Protein AF-A1SR98-F1 (afdb_monomer)

Solvent-accessible surface area (backbone atoms only — not comparable to full-atom values): 4291 Å² total; per-residue (Å²): 131,87,73,46,68,60,93,42,72,67,58,55,46,51,42,51,55,52,20,49,51,52,36,45,74,73,43,45,76,75,23,50,40,74,61,100,89,47,77,46,57,31,74,71,36,44,53,52,27,52,57,43,32,54,49,52,51,49,52,41,30,74,74,71,44,48,45,82,76,80,81,90,124

Organism: Psychromonas ingrahamii (strain DSM 17664 / CCUG 51855 / 37) (NCBI:txid357804)

Foldseek 3Di:
DPQDADPPPPVVVVLQVVLVVVLCVPQNPNQWDQDPVGIDGDPVSVVSSVVSSVVVQVVCCVPPSHDYDDPPD

Nearest PDB structures (foldseek):
  7ei1-assembly4_H  TM=6.684E-01  e=1.924E+00  Pyrococcus furiosus COM1
  2esn-assembly1_D  TM=5.625E-01  e=2.855E+00  Pseudomonas aeruginosa
  8ylf-assembly1_A  TM=5.123E-01  e=3.715E+00  Burkholderia thailandensis

pLDDT: mean 82.37, std 16.72, range [40.78, 97.44]

Mean predicted aligned error: 7.45 Å

Secondary structure (DSSP, 8-state):
---EE---HHHHHHHHHHHHHHHHHHHGGGGEEE-SS-EEE-HHHHHHHHHHHHHHHHHHHHHH-EE------

Sequence (73 aa):
MTKHFLDNSNVIEFLCETANKFVEEKFGDDGYCVDEEGSGYTEEAQEYFDDTYDKIEGDLNDMLGVYRIEDDE

Structure (mmCIF, N/CA/C/O backbone):
data_AF-A1SR98-F1
#
_entry.id   AF-A1SR98-F1
#
loop_
_atom_site.group_PDB
_atom_site.id
_atom_site.type_symbol
_atom_site.label_atom_id
_atom_site.label_alt_id
_atom_site.label_comp_id
_atom_site.label_asym_id
_atom_site.label_entity_id
_atom_site.label_seq_id
_atom_site.pdbx_PDB_ins_code
_atom_site.Cartn_x
_atom_site.Cartn_y
_atom_site.Cartn_z
_atom_site.occupancy
_atom_site.B_iso_or_equiv
_atom_site.auth_seq_id
_atom_site.auth_comp_id
_atom_site.auth_asym_id
_atom_site.auth_atom_id
_atom_site.pdbx_PDB_model_num
ATOM 1 N N . MET A 1 1 ? 19.243 -10.506 -18.001 1.00 44.81 1 MET A N 1
ATOM 2 C CA . MET A 1 1 ? 17.865 -9.984 -17.987 1.00 44.81 1 MET A CA 1
ATOM 3 C C . MET A 1 1 ? 17.950 -8.481 -18.107 1.00 44.81 1 MET A C 1
ATOM 5 O O . MET A 1 1 ? 18.718 -7.880 -17.364 1.00 44.81 1 MET A O 1
ATOM 9 N N . THR A 1 2 ? 17.262 -7.906 -19.088 1.00 42.88 2 THR A N 1
ATOM 10 C CA . THR A 1 2 ? 17.174 -6.454 -19.260 1.00 42.88 2 THR A CA 1
ATOM 11 C C . THR A 1 2 ? 16.322 -5.919 -18.117 1.00 42.88 2 THR A C 1
ATOM 13 O O . THR A 1 2 ? 15.132 -6.207 -18.072 1.00 42.88 2 THR A O 1
ATOM 16 N N . LYS A 1 3 ? 16.939 -5.234 -17.150 1.00 46.44 3 LYS A N 1
ATOM 17 C CA . LYS A 1 3 ? 16.204 -4.543 -16.087 1.00 46.44 3 LYS A CA 1
ATOM 18 C C . LYS A 1 3 ? 15.540 -3.325 -16.720 1.00 46.44 3 LYS A C 1
ATOM 20 O O . LYS A 1 3 ? 16.239 -2.474 -17.273 1.00 46.44 3 LYS A O 1
ATOM 25 N N . HIS A 1 4 ? 14.213 -3.289 -16.717 1.00 50.56 4 HIS A N 1
ATOM 26 C CA . HIS A 1 4 ? 13.468 -2.132 -17.189 1.00 50.56 4 HIS A CA 1
ATOM 27 C C . HIS A 1 4 ? 13.325 -1.171 -16.017 1.00 50.56 4 HIS A C 1
ATOM 29 O O . HIS A 1 4 ? 12.498 -1.371 -15.134 1.00 50.56 4 HIS A O 1
ATOM 35 N N . PHE A 1 5 ? 14.179 -0.155 -16.008 1.00 53.19 5 PHE A N 1
ATOM 36 C CA . PHE A 1 5 ? 14.044 0.984 -15.118 1.00 53.19 5 PHE A CA 1
ATOM 37 C C . PHE A 1 5 ? 13.048 1.932 -15.776 1.00 53.19 5 PHE A C 1
ATOM 39 O O . PHE A 1 5 ? 13.357 2.558 -16.792 1.00 53.19 5 PHE A O 1
ATOM 46 N N . LEU A 1 6 ? 11.813 1.931 -15.289 1.00 53.78 6 LEU A N 1
ATOM 47 C CA . LEU A 1 6 ? 10.798 2.848 -15.775 1.00 53.78 6 LEU A CA 1
ATOM 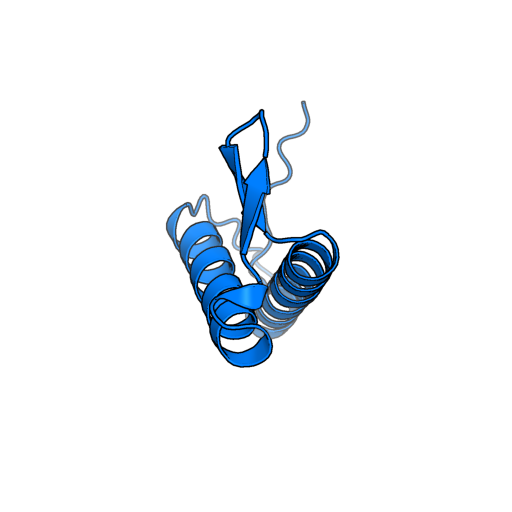48 C C . LEU A 1 6 ? 10.828 4.093 -14.884 1.00 53.78 6 LEU A C 1
ATOM 50 O O . LEU A 1 6 ? 10.506 4.017 -13.703 1.00 53.78 6 LEU A O 1
ATOM 54 N N . ASP A 1 7 ? 11.189 5.232 -15.465 1.00 59.75 7 ASP A N 1
ATOM 55 C CA . ASP A 1 7 ? 10.877 6.551 -14.912 1.00 59.75 7 ASP A CA 1
ATOM 56 C C . ASP A 1 7 ? 9.356 6.722 -15.022 1.00 59.75 7 ASP A C 1
ATOM 58 O O . ASP A 1 7 ? 8.820 6.843 -16.128 1.00 59.75 7 ASP A O 1
ATOM 62 N N . ASN A 1 8 ? 8.629 6.478 -13.930 1.00 63.00 8 ASN A N 1
ATOM 63 C CA . ASN A 1 8 ? 7.222 6.106 -14.061 1.00 63.00 8 ASN A CA 1
ATOM 64 C C . ASN A 1 8 ? 6.379 6.610 -12.903 1.00 63.00 8 ASN A C 1
ATOM 66 O O . ASN A 1 8 ? 5.885 5.836 -12.080 1.00 63.00 8 ASN A O 1
ATOM 70 N N . SER A 1 9 ? 6.136 7.919 -12.911 1.00 68.56 9 SER A N 1
ATOM 71 C CA . SER A 1 9 ? 5.050 8.526 -12.141 1.00 68.56 9 SER A CA 1
ATOM 72 C C . SER A 1 9 ? 3.753 7.713 -12.238 1.00 68.56 9 SER A C 1
ATOM 74 O O . SER A 1 9 ? 3.075 7.577 -11.236 1.00 68.56 9 SER A O 1
ATOM 76 N N . ASN A 1 10 ? 3.458 7.082 -13.386 1.00 80.06 10 ASN A N 1
ATOM 77 C CA . ASN A 1 10 ? 2.266 6.242 -13.562 1.00 80.06 10 ASN A CA 1
ATOM 78 C C . ASN A 1 10 ? 2.315 4.912 -12.788 1.00 80.06 10 ASN A C 1
ATOM 80 O O . ASN A 1 10 ? 1.270 4.411 -12.393 1.00 80.06 10 ASN A O 1
ATOM 84 N N . VAL A 1 11 ? 3.492 4.297 -12.604 1.00 80.31 11 VAL A N 1
ATOM 85 C CA . VAL A 1 11 ? 3.600 3.063 -11.794 1.00 80.31 11 VAL A CA 1
ATOM 86 C C . VAL A 1 11 ? 3.525 3.409 -10.320 1.00 80.31 11 VAL A C 1
ATOM 88 O O . VAL A 1 11 ? 2.822 2.724 -9.591 1.00 80.31 11 VAL A O 1
ATOM 91 N N . ILE A 1 12 ? 4.188 4.486 -9.899 1.00 83.62 12 ILE A N 1
ATOM 92 C CA . ILE A 1 12 ? 4.083 4.979 -8.522 1.00 83.62 12 ILE A CA 1
ATOM 93 C C . ILE A 1 12 ? 2.632 5.368 -8.221 1.00 83.62 12 ILE A C 1
ATOM 95 O O . ILE A 1 12 ? 2.085 4.937 -7.216 1.00 83.62 12 ILE A O 1
ATOM 99 N N . GLU A 1 13 ? 1.976 6.107 -9.118 1.00 88.62 13 GLU A N 1
ATOM 100 C CA . GLU A 1 13 ? 0.558 6.456 -8.997 1.00 88.62 13 GLU A CA 1
ATOM 101 C C . GLU A 1 13 ? -0.318 5.202 -8.946 1.00 88.62 13 GLU A C 1
ATOM 103 O O . GLU A 1 13 ? -1.140 5.081 -8.047 1.00 88.62 13 GLU A O 1
ATOM 108 N N . PHE A 1 14 ? -0.089 4.218 -9.822 1.00 89.44 14 PHE A N 1
ATOM 109 C CA . PHE A 1 14 ? -0.800 2.940 -9.7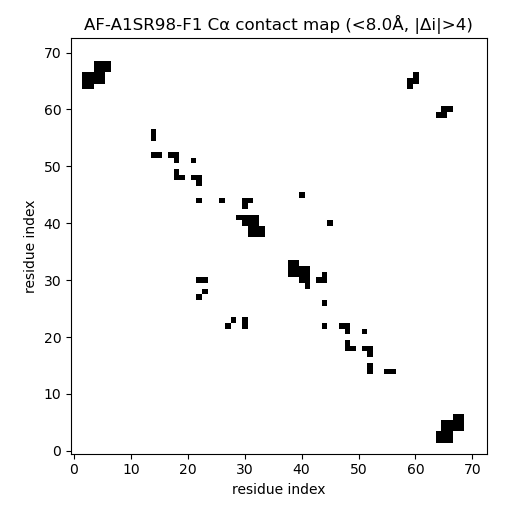73 1.00 89.44 14 PHE A CA 1
ATOM 110 C C . PHE A 1 14 ? -0.620 2.214 -8.431 1.00 89.44 14 PHE A C 1
ATOM 112 O O . PHE A 1 14 ? -1.599 1.705 -7.882 1.00 89.44 14 PHE A O 1
ATOM 119 N N . LEU A 1 15 ? 0.605 2.153 -7.902 1.00 91.00 15 LEU A N 1
ATOM 120 C CA . LEU A 1 15 ? 0.899 1.523 -6.615 1.00 91.00 15 LEU A CA 1
ATOM 121 C C . LEU A 1 15 ? 0.185 2.257 -5.475 1.00 91.00 15 LEU A C 1
ATOM 123 O O . LEU A 1 15 ? -0.532 1.621 -4.704 1.00 91.00 15 LEU A O 1
ATOM 127 N N . CYS A 1 16 ? 0.296 3.586 -5.428 1.00 93.25 16 CYS A N 1
ATOM 128 C CA . CYS A 1 16 ? -0.370 4.426 -4.434 1.00 93.25 16 CYS A CA 1
ATOM 129 C C . CYS A 1 16 ? -1.898 4.306 -4.503 1.00 93.25 16 CYS A C 1
ATOM 131 O O . CYS A 1 16 ? -2.543 4.093 -3.481 1.00 93.25 16 CYS A O 1
ATOM 133 N N . GLU A 1 17 ? -2.498 4.401 -5.692 1.00 95.12 17 GLU A N 1
ATOM 134 C CA . GLU A 1 17 ? -3.950 4.271 -5.859 1.00 95.12 17 GLU A CA 1
ATOM 135 C C . GLU A 1 17 ? -4.446 2.874 -5.479 1.00 95.12 17 GLU A C 1
ATOM 137 O O . GLU A 1 17 ? -5.534 2.726 -4.918 1.00 95.12 17 GLU A O 1
ATOM 142 N N . THR A 1 18 ? -3.665 1.836 -5.785 1.00 95.12 18 THR A N 1
ATOM 143 C CA . THR A 1 18 ? -4.024 0.458 -5.442 1.00 95.12 18 THR A CA 1
ATOM 144 C C . THR A 1 18 ? -3.934 0.232 -3.936 1.00 95.12 18 THR A C 1
ATOM 146 O O . THR A 1 18 ? -4.874 -0.307 -3.355 1.00 95.12 18 THR A O 1
ATOM 149 N N . ALA A 1 19 ? -2.860 0.687 -3.289 1.00 95.81 19 ALA A N 1
ATOM 150 C CA . ALA A 1 19 ? -2.717 0.617 -1.839 1.00 95.81 19 ALA A CA 1
ATOM 151 C C . ALA A 1 19 ? -3.810 1.430 -1.118 1.00 95.81 19 ALA A C 1
ATOM 153 O O . ALA A 1 19 ? -4.449 0.903 -0.208 1.00 95.81 19 ALA A O 1
ATOM 154 N N . ASN A 1 20 ? -4.129 2.648 -1.584 1.00 95.31 20 ASN A N 1
ATOM 155 C CA . ASN A 1 20 ? -5.225 3.458 -1.029 1.00 95.31 20 ASN A CA 1
ATOM 156 C C . ASN A 1 20 ? -6.576 2.734 -1.120 1.00 95.31 20 ASN A C 1
ATOM 158 O O . ASN A 1 20 ? -7.321 2.726 -0.148 1.00 95.31 20 ASN A O 1
ATOM 162 N N . LYS A 1 21 ? -6.890 2.069 -2.241 1.00 96.88 21 LYS A N 1
ATOM 163 C CA . LYS A 1 21 ? -8.137 1.288 -2.351 1.00 96.88 21 LYS A CA 1
ATOM 164 C C . LYS A 1 21 ? -8.232 0.193 -1.293 1.00 96.88 21 LYS A C 1
ATOM 166 O O . LYS A 1 21 ? -9.298 0.000 -0.722 1.00 96.88 21 LYS A O 1
ATOM 171 N N . PHE A 1 22 ? -7.132 -0.497 -0.998 1.00 97.00 22 PHE A N 1
ATOM 172 C CA . PHE A 1 22 ? -7.129 -1.507 0.060 1.00 97.00 22 PHE A CA 1
ATOM 173 C C . PHE A 1 22 ? -7.303 -0.892 1.452 1.00 97.00 22 PHE A C 1
ATOM 175 O O . PHE A 1 22 ? -7.991 -1.479 2.290 1.00 97.00 22 PHE A O 1
ATOM 182 N N . VAL A 1 23 ? -6.724 0.285 1.705 1.00 96.38 23 VAL A N 1
ATOM 183 C CA . VAL A 1 23 ? -6.964 1.045 2.943 1.00 96.38 23 VAL A CA 1
ATOM 184 C C . VAL A 1 23 ? -8.446 1.400 3.068 1.00 96.38 23 VAL A C 1
ATOM 186 O O . VAL A 1 23 ? -9.052 1.103 4.097 1.00 96.38 23 VAL A O 1
ATOM 189 N N . GLU A 1 24 ? -9.051 1.953 2.015 1.00 95.75 24 GLU A N 1
ATOM 190 C CA . GLU A 1 24 ? -10.478 2.295 1.972 1.00 95.75 24 GLU A CA 1
ATOM 191 C C . GLU A 1 24 ? -11.370 1.063 2.193 1.00 95.75 24 GLU A C 1
ATOM 193 O O . GLU A 1 24 ? -12.333 1.126 2.953 1.00 95.75 24 GLU A O 1
ATOM 198 N N . GLU A 1 25 ? -11.045 -0.082 1.585 1.00 96.81 25 GLU A N 1
ATOM 199 C CA . GLU A 1 25 ? -11.795 -1.329 1.781 1.00 96.81 25 GLU A CA 1
ATOM 200 C C . GLU A 1 25 ? -11.683 -1.879 3.211 1.00 96.81 25 GLU A C 1
ATOM 202 O O . GLU A 1 25 ? -12.629 -2.497 3.707 1.00 96.81 25 GLU A O 1
ATOM 207 N N . LYS A 1 26 ? -10.537 -1.682 3.875 1.00 96.75 26 LYS A N 1
ATOM 208 C CA . LYS A 1 26 ? -10.277 -2.227 5.213 1.00 96.75 26 LYS A CA 1
ATOM 209 C C . LYS A 1 26 ? -10.784 -1.327 6.336 1.00 96.75 26 LYS A C 1
ATOM 211 O O . LYS A 1 26 ? -11.369 -1.836 7.292 1.00 96.75 26 LYS A O 1
ATOM 216 N N . PHE A 1 27 ? -10.532 -0.027 6.240 1.00 95.12 27 PHE A N 1
ATOM 217 C CA . PHE A 1 27 ? -10.787 0.935 7.313 1.00 95.12 27 PHE A CA 1
ATOM 218 C C . PHE A 1 27 ? -11.921 1.912 6.991 1.00 95.12 27 PHE A C 1
ATOM 220 O O . PHE A 1 27 ? -12.503 2.485 7.909 1.00 95.12 27 PHE A O 1
ATOM 227 N N . GLY A 1 28 ? -12.270 2.099 5.714 1.00 93.81 28 GLY A N 1
ATOM 228 C CA . GLY A 1 28 ? -13.243 3.111 5.304 1.00 93.81 28 GLY A CA 1
ATOM 229 C C . GLY A 1 28 ? -12.871 4.502 5.823 1.00 93.81 28 GLY A C 1
ATOM 230 O O . GLY A 1 28 ? -11.701 4.883 5.819 1.00 93.81 28 GLY A O 1
ATOM 231 N N . ASP A 1 29 ? -13.866 5.241 6.317 1.00 92.19 29 ASP A N 1
ATOM 232 C CA . ASP A 1 29 ? -13.670 6.588 6.869 1.00 92.19 29 ASP A CA 1
ATOM 233 C C . ASP A 1 29 ? -12.821 6.594 8.158 1.00 92.19 29 ASP A C 1
ATOM 235 O O . ASP A 1 29 ? -12.143 7.582 8.432 1.00 92.19 29 ASP A O 1
ATOM 239 N N . ASP A 1 30 ? -12.801 5.493 8.924 1.00 93.69 30 ASP A N 1
ATOM 240 C CA . ASP A 1 30 ? -12.030 5.382 10.176 1.00 93.69 30 ASP A CA 1
ATOM 241 C C . ASP A 1 30 ? -10.510 5.316 9.924 1.00 93.69 30 ASP A C 1
ATOM 243 O O . ASP A 1 30 ? -9.707 5.510 10.838 1.00 93.69 30 ASP A O 1
ATOM 247 N N . GLY A 1 31 ? -10.103 5.053 8.677 1.00 91.12 31 GLY A N 1
ATOM 248 C CA . GLY A 1 31 ? -8.703 5.059 8.260 1.00 91.12 31 GLY A CA 1
ATOM 249 C C . GLY A 1 31 ? -8.103 6.459 8.161 1.00 91.12 31 GLY A C 1
ATOM 250 O O . GLY A 1 31 ? -6.882 6.584 8.108 1.00 91.12 31 GLY A O 1
ATOM 251 N N . TYR A 1 32 ? -8.929 7.507 8.166 1.00 92.06 32 TYR A N 1
ATOM 252 C CA . TYR A 1 32 ? -8.491 8.888 8.007 1.00 92.06 32 TYR A CA 1
ATOM 253 C C . TYR A 1 32 ? -8.562 9.652 9.329 1.00 92.06 32 TYR A C 1
ATOM 255 O O . TYR A 1 32 ? -9.538 9.570 10.076 1.00 92.06 32 TYR A O 1
ATOM 263 N N . CYS A 1 33 ? -7.548 10.468 9.597 1.00 91.19 33 CYS A N 1
ATOM 264 C CA . CYS A 1 33 ? -7.546 11.419 10.698 1.00 91.19 33 CYS A CA 1
ATOM 265 C C . CYS A 1 33 ? -7.225 12.832 10.213 1.00 91.19 33 CYS A C 1
ATOM 267 O O . CYS A 1 33 ? -6.604 13.044 9.172 1.00 91.19 33 CYS A O 1
ATOM 269 N N . VAL A 1 34 ? -7.681 13.813 10.988 1.00 89.38 34 VAL A N 1
ATOM 270 C CA . VAL A 1 34 ? -7.352 15.223 10.790 1.00 89.38 34 VAL A CA 1
ATOM 271 C C . VAL A 1 34 ? -6.644 15.708 12.044 1.00 89.38 34 VAL A C 1
ATOM 273 O O . VAL A 1 34 ? -7.203 15.606 13.139 1.00 89.38 34 VAL A O 1
ATOM 276 N N . ASP A 1 35 ? -5.437 16.230 11.880 1.00 81.62 35 ASP A N 1
ATOM 277 C CA . ASP A 1 35 ? -4.624 16.814 12.941 1.00 81.62 35 ASP A CA 1
ATOM 278 C C . ASP A 1 35 ? -4.248 18.273 12.618 1.00 81.62 35 ASP A C 1
ATOM 280 O O . ASP A 1 35 ? -4.818 18.908 11.726 1.00 81.62 35 ASP A O 1
ATOM 284 N N . GLU A 1 36 ? -3.343 18.848 13.412 1.00 79.56 36 GLU A N 1
ATOM 285 C CA . GLU A 1 36 ? -2.897 20.237 13.256 1.00 79.56 36 GLU A CA 1
ATOM 286 C C . GLU A 1 36 ? -2.068 20.468 11.974 1.00 79.56 36 GLU A C 1
ATOM 288 O O . GLU A 1 36 ? -1.910 21.617 11.5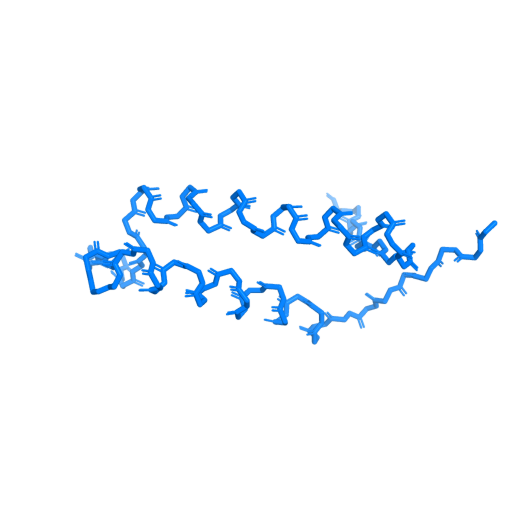54 1.00 79.56 36 GLU A O 1
ATOM 293 N N . GLU A 1 37 ? -1.568 19.400 11.344 1.00 75.06 37 GLU A N 1
ATOM 294 C CA . GLU A 1 37 ? -0.723 19.420 10.146 1.00 75.06 37 GLU A CA 1
ATOM 295 C C . GLU A 1 37 ? -1.50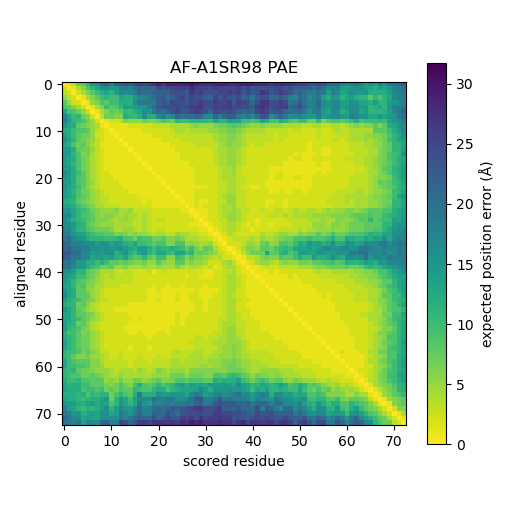5 19.103 8.860 1.00 75.06 37 GLU A C 1
ATOM 297 O O . GLU A 1 37 ? -1.102 19.530 7.774 1.00 75.06 37 GLU A O 1
ATOM 302 N N . GLY A 1 38 ? -2.662 18.441 8.957 1.00 80.88 38 GLY A N 1
ATOM 303 C CA . GLY A 1 38 ? -3.567 18.241 7.827 1.00 80.88 38 GLY A CA 1
ATOM 304 C C . GLY A 1 38 ? -4.507 17.050 7.979 1.00 80.88 38 GLY A C 1
ATOM 305 O O . GLY A 1 38 ? -4.804 16.586 9.074 1.00 80.88 38 GLY A O 1
ATOM 306 N N . SER A 1 39 ? -5.024 16.576 6.845 1.00 85.44 39 SER A N 1
ATOM 307 C CA . SER A 1 39 ? -5.738 15.300 6.752 1.00 85.44 39 SER A CA 1
ATOM 308 C C . SER A 1 39 ? -4.784 14.219 6.257 1.00 85.44 39 SER A C 1
ATOM 310 O O . SER A 1 39 ? -4.162 14.404 5.208 1.00 85.44 39 SER A O 1
ATOM 312 N N . GLY A 1 40 ? -4.715 13.097 6.963 1.00 90.44 40 GLY A N 1
ATOM 313 C CA . GLY A 1 40 ? -3.876 11.952 6.622 1.00 90.44 40 GLY A CA 1
ATOM 314 C C . GLY A 1 40 ? -4.516 10.637 7.049 1.00 90.44 40 GLY A C 1
ATOM 315 O O . GLY A 1 40 ? -5.675 10.606 7.468 1.00 90.44 40 GLY A O 1
ATOM 316 N N . TY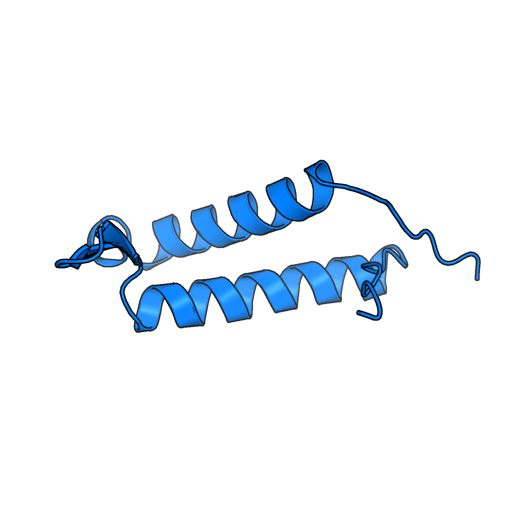R A 1 41 ? -3.767 9.547 6.930 1.00 94.62 41 TYR A N 1
ATOM 317 C CA . TYR A 1 41 ? -4.164 8.276 7.520 1.00 94.62 41 TYR A CA 1
ATOM 318 C C . TYR A 1 41 ? -3.881 8.253 9.020 1.00 94.62 41 TYR A C 1
ATOM 320 O O . TYR A 1 41 ? -2.939 8.885 9.495 1.00 94.62 41 TYR A O 1
ATOM 328 N N . THR A 1 42 ? -4.664 7.467 9.758 1.00 95.31 42 THR A N 1
ATOM 329 C CA . THR A 1 42 ? -4.267 7.036 11.104 1.00 95.31 42 THR A CA 1
ATOM 330 C C . THR A 1 42 ? -2.974 6.219 11.031 1.00 95.31 42 THR A C 1
ATOM 332 O O . THR A 1 42 ? -2.655 5.656 9.986 1.00 95.31 42 THR A O 1
ATOM 335 N N . GLU A 1 43 ? -2.241 6.100 12.142 1.00 94.81 43 GLU A N 1
ATOM 336 C CA . GLU A 1 43 ? -0.999 5.307 12.183 1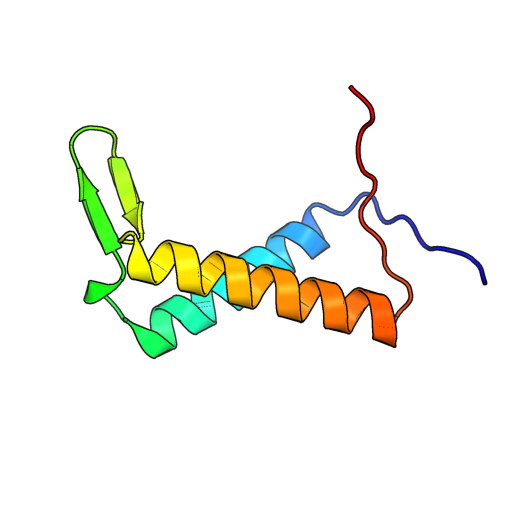.00 94.81 43 GLU A CA 1
ATOM 337 C C . GLU A 1 43 ? -1.211 3.866 11.681 1.00 94.81 43 GLU A C 1
ATOM 339 O O . GLU A 1 43 ? -0.420 3.365 10.887 1.00 94.81 43 GLU A O 1
ATOM 344 N N . GLU A 1 44 ? -2.318 3.223 12.072 1.00 96.06 44 GLU A N 1
ATOM 345 C CA . GLU A 1 44 ? -2.648 1.854 11.649 1.00 96.06 44 GLU A CA 1
ATOM 346 C C . GLU A 1 44 ? -2.974 1.766 10.147 1.00 96.06 44 GLU A C 1
ATOM 348 O O . GLU A 1 44 ? -2.593 0.805 9.472 1.00 96.06 44 GLU A O 1
ATOM 353 N N . ALA A 1 45 ? -3.676 2.764 9.604 1.00 96.25 45 ALA A N 1
ATOM 354 C CA . ALA A 1 45 ? -3.991 2.815 8.181 1.00 96.25 45 ALA A CA 1
ATOM 355 C C . ALA A 1 45 ? -2.753 3.139 7.330 1.00 96.25 45 ALA A C 1
ATOM 357 O O . ALA A 1 45 ? -2.605 2.565 6.252 1.00 96.25 45 ALA A O 1
ATOM 358 N N . GLN A 1 46 ? -1.845 3.983 7.830 1.00 95.94 46 GLN A N 1
ATOM 359 C CA . GLN A 1 46 ? -0.561 4.270 7.193 1.00 95.94 46 GLN A CA 1
ATOM 360 C C . GLN A 1 46 ? 0.334 3.025 7.157 1.00 95.94 46 GLN A C 1
ATOM 362 O O . GLN A 1 46 ? 0.831 2.677 6.092 1.00 95.94 46 GLN A O 1
ATOM 367 N N . GLU A 1 47 ? 0.471 2.300 8.273 1.00 97.31 47 GLU A N 1
ATOM 368 C CA . GLU A 1 47 ? 1.239 1.045 8.318 1.00 97.31 47 GLU A CA 1
ATOM 369 C C . GLU A 1 47 ? 0.679 0.019 7.319 1.00 97.31 47 GLU A C 1
ATOM 371 O O . GLU A 1 47 ? 1.419 -0.606 6.561 1.00 97.31 47 GLU A O 1
ATOM 376 N N . TYR A 1 48 ? -0.649 -0.108 7.247 1.00 97.44 48 TYR A N 1
ATOM 377 C CA . TYR A 1 48 ? -1.283 -1.005 6.285 1.00 97.44 48 TYR A CA 1
ATOM 378 C C . TYR A 1 48 ? -1.103 -0.562 4.825 1.00 97.44 48 TYR A C 1
ATOM 380 O O . TYR A 1 48 ? -0.982 -1.417 3.940 1.00 97.44 48 TYR A O 1
ATOM 388 N N . PHE A 1 49 ? -1.116 0.747 4.562 1.00 97.00 49 PHE A N 1
ATOM 389 C CA . PHE A 1 49 ? -0.818 1.301 3.245 1.00 97.00 49 PHE A CA 1
ATOM 390 C C . PHE A 1 49 ? 0.599 0.920 2.814 1.00 97.00 49 PHE A C 1
ATOM 392 O O . PHE A 1 49 ? 0.757 0.356 1.732 1.00 97.00 49 PHE A O 1
ATOM 399 N N . ASP A 1 50 ? 1.591 1.171 3.671 1.00 95.75 50 ASP A N 1
ATOM 400 C CA . ASP A 1 50 ? 3.009 0.934 3.386 1.00 95.75 50 ASP A CA 1
ATOM 401 C C . ASP A 1 50 ? 3.275 -0.559 3.126 1.00 95.75 50 ASP A C 1
ATOM 403 O O . ASP A 1 50 ? 3.810 -0.923 2.077 1.00 95.75 50 ASP A O 1
ATOM 407 N N . ASP A 1 51 ? 2.770 -1.447 3.991 1.00 96.88 51 ASP A N 1
ATOM 408 C CA . ASP A 1 51 ? 2.865 -2.904 3.809 1.00 96.88 51 ASP A CA 1
ATOM 409 C C . ASP A 1 51 ? 2.239 -3.374 2.485 1.00 96.88 51 ASP A C 1
ATOM 411 O O . ASP A 1 51 ? 2.733 -4.287 1.810 1.00 96.88 51 ASP A O 1
ATOM 415 N N . THR A 1 52 ? 1.102 -2.781 2.114 1.00 95.81 52 THR A N 1
ATOM 416 C CA . THR A 1 52 ? 0.388 -3.135 0.885 1.00 95.81 52 THR A CA 1
ATOM 417 C C . THR A 1 52 ? 1.133 -2.629 -0.344 1.00 95.81 52 THR A C 1
ATOM 419 O O . THR A 1 52 ? 1.254 -3.367 -1.325 1.00 95.81 52 THR A O 1
ATOM 422 N N . TYR A 1 53 ? 1.651 -1.402 -0.289 1.00 94.19 53 TYR A N 1
ATOM 423 C CA . TYR A 1 53 ? 2.470 -0.808 -1.336 1.00 94.19 53 TYR A CA 1
ATOM 424 C C . TYR A 1 53 ? 3.701 -1.679 -1.615 1.00 94.19 53 TYR A C 1
ATOM 426 O O . TYR A 1 53 ? 3.878 -2.138 -2.748 1.00 94.19 53 TYR A O 1
ATOM 434 N N . ASP A 1 54 ? 4.485 -1.987 -0.577 1.00 92.62 54 ASP A N 1
ATOM 435 C CA . ASP A 1 54 ? 5.723 -2.768 -0.678 1.00 92.62 54 ASP A CA 1
ATOM 436 C C . ASP A 1 54 ? 5.465 -4.165 -1.240 1.00 92.62 54 ASP A C 1
ATOM 438 O O . ASP A 1 54 ? 6.218 -4.679 -2.073 1.00 92.62 54 ASP A O 1
ATOM 442 N N . LYS A 1 55 ? 4.358 -4.789 -0.831 1.00 93.38 55 LYS A N 1
ATOM 443 C CA . LYS A 1 55 ? 3.967 -6.098 -1.348 1.00 93.38 55 LYS A CA 1
ATOM 444 C C . LYS A 1 55 ? 3.668 -6.061 -2.846 1.00 93.38 55 LYS A C 1
ATOM 446 O O . LYS A 1 5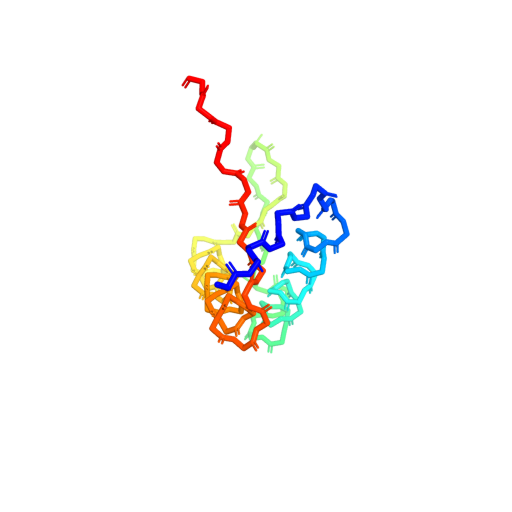5 ? 4.139 -6.931 -3.576 1.00 93.38 55 LYS A O 1
ATOM 451 N N . ILE A 1 56 ? 2.884 -5.087 -3.310 1.00 90.69 56 ILE A N 1
ATOM 452 C CA . ILE A 1 56 ? 2.526 -4.983 -4.732 1.00 90.69 56 ILE A CA 1
ATOM 453 C C . ILE A 1 56 ? 3.767 -4.631 -5.558 1.00 90.69 56 ILE A C 1
ATOM 455 O O . ILE A 1 56 ? 3.963 -5.184 -6.641 1.00 90.69 56 ILE A O 1
ATOM 459 N N . GLU A 1 57 ? 4.628 -3.751 -5.046 1.00 88.88 57 GLU A N 1
ATOM 460 C CA . GLU A 1 57 ? 5.905 -3.439 -5.681 1.00 88.88 57 GLU A CA 1
ATOM 461 C C . GLU A 1 57 ? 6.788 -4.694 -5.789 1.00 88.88 57 GLU A C 1
ATOM 463 O O . GLU A 1 57 ? 7.327 -4.980 -6.860 1.00 88.88 57 GLU A O 1
ATOM 468 N N . GLY A 1 58 ? 6.882 -5.495 -4.724 1.00 88.88 58 GLY A N 1
ATOM 469 C CA . GLY A 1 58 ? 7.565 -6.790 -4.721 1.00 88.88 58 GLY A CA 1
ATOM 470 C C . GLY A 1 58 ? 7.014 -7.762 -5.769 1.00 88.88 58 GLY A C 1
ATOM 471 O O . GLY A 1 58 ? 7.778 -8.322 -6.557 1.00 88.88 58 GLY A O 1
ATOM 472 N N . ASP A 1 59 ? 5.691 -7.902 -5.854 1.00 89.00 59 ASP A N 1
ATOM 473 C CA . ASP A 1 59 ? 5.039 -8.768 -6.842 1.00 89.00 59 ASP A CA 1
ATOM 474 C C . ASP A 1 59 ? 5.321 -8.303 -8.289 1.00 89.00 59 ASP A C 1
ATOM 476 O O . ASP A 1 59 ? 5.587 -9.124 -9.174 1.00 89.00 59 ASP A O 1
ATOM 480 N N . LEU A 1 60 ? 5.314 -6.989 -8.552 1.00 84.75 60 LEU A N 1
ATOM 481 C CA . LEU A 1 60 ? 5.660 -6.427 -9.867 1.00 84.75 60 LEU A CA 1
ATOM 482 C C . LEU A 1 60 ? 7.141 -6.628 -10.211 1.00 84.75 60 LEU A C 1
ATOM 484 O O . LEU A 1 60 ? 7.467 -6.966 -11.356 1.00 84.75 60 LEU A O 1
ATOM 488 N N . ASN A 1 61 ? 8.029 -6.454 -9.231 1.00 84.31 61 ASN A N 1
ATOM 489 C CA . ASN A 1 61 ? 9.457 -6.730 -9.364 1.00 84.31 61 ASN A CA 1
ATOM 490 C C . ASN A 1 61 ? 9.694 -8.193 -9.766 1.00 84.31 61 ASN A C 1
ATOM 492 O O . ASN A 1 61 ? 10.385 -8.458 -10.753 1.00 84.31 61 ASN A O 1
ATOM 496 N N . ASP A 1 62 ? 9.085 -9.136 -9.047 1.00 85.44 62 ASP A N 1
ATOM 497 C CA . ASP A 1 62 ? 9.272 -10.573 -9.256 1.00 85.44 62 ASP A CA 1
ATOM 498 C C . ASP A 1 62 ? 8.637 -11.065 -10.564 1.00 85.44 62 ASP A C 1
ATOM 500 O O . ASP A 1 62 ? 9.209 -11.905 -11.267 1.00 85.44 62 ASP A O 1
ATOM 504 N N . MET A 1 63 ? 7.463 -10.536 -10.922 1.00 82.75 63 MET A N 1
ATOM 505 C CA . MET A 1 63 ? 6.719 -10.977 -12.103 1.00 82.75 63 MET A CA 1
ATOM 506 C C . MET A 1 63 ? 7.235 -10.352 -13.402 1.00 82.75 63 MET A C 1
ATOM 508 O O . MET A 1 63 ? 7.295 -11.028 -14.433 1.00 82.75 63 MET A O 1
ATOM 512 N N . LEU A 1 64 ? 7.562 -9.058 -13.378 1.00 80.75 64 LEU A N 1
ATOM 513 C CA . LEU A 1 64 ? 7.827 -8.267 -14.583 1.00 80.75 64 LEU A CA 1
ATOM 514 C C . LEU A 1 64 ? 9.266 -7.740 -14.664 1.00 80.75 64 LEU A C 1
ATOM 516 O O . LEU A 1 64 ? 9.661 -7.235 -15.716 1.00 80.75 64 LEU A O 1
ATOM 520 N N . GLY A 1 65 ? 10.063 -7.864 -13.597 1.00 73.62 65 GLY A N 1
ATOM 521 C CA . GLY A 1 65 ? 11.419 -7.312 -13.542 1.00 73.62 65 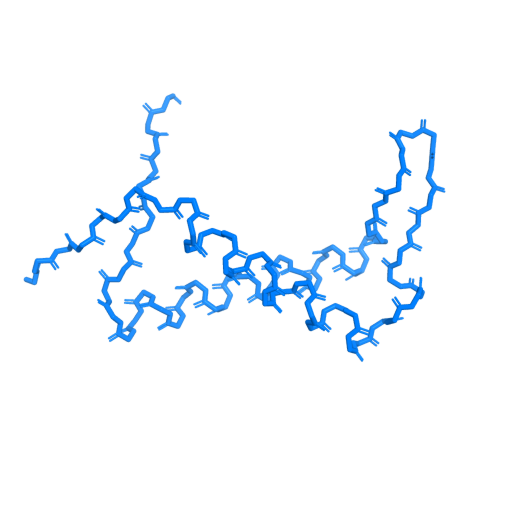GLY A CA 1
ATOM 522 C C . GLY A 1 65 ? 11.443 -5.780 -13.589 1.00 73.62 65 GLY A C 1
ATOM 523 O O . GLY A 1 65 ? 12.381 -5.205 -14.154 1.00 73.62 65 GLY A O 1
ATOM 524 N N . VAL A 1 66 ? 10.389 -5.137 -13.073 1.00 68.38 66 VAL A N 1
ATOM 525 C CA . VAL A 1 66 ? 10.215 -3.677 -13.036 1.00 68.38 66 VAL A CA 1
ATOM 526 C C . VAL A 1 66 ? 10.745 -3.149 -11.715 1.00 68.38 66 VAL A C 1
ATOM 528 O O . VAL A 1 66 ? 10.040 -3.246 -10.724 1.00 68.38 66 VAL A O 1
ATOM 531 N N . TYR A 1 67 ? 11.946 -2.568 -11.727 1.00 68.38 67 TYR A N 1
ATOM 532 C CA . TYR A 1 67 ? 12.604 -2.032 -10.532 1.00 68.38 67 TYR A CA 1
ATOM 533 C C . TYR A 1 67 ? 12.534 -0.505 -10.496 1.00 68.38 67 TYR A C 1
ATOM 535 O O . TYR A 1 67 ? 12.709 0.152 -11.530 1.00 68.38 67 TYR A O 1
ATOM 543 N N . ARG A 1 68 ? 12.340 0.057 -9.299 1.00 62.94 68 ARG A N 1
ATOM 544 C CA . ARG A 1 68 ? 12.465 1.496 -9.051 1.00 62.94 68 ARG A CA 1
ATOM 545 C C . ARG A 1 68 ? 13.927 1.928 -9.230 1.00 62.94 68 ARG A C 1
ATOM 547 O O . ARG A 1 68 ? 14.848 1.177 -8.909 1.00 62.94 68 ARG A O 1
ATOM 554 N N . ILE A 1 69 ? 14.141 3.120 -9.784 1.00 60.34 69 ILE A N 1
ATOM 555 C CA . ILE A 1 69 ? 15.449 3.781 -9.726 1.00 60.34 69 ILE A CA 1
ATOM 556 C C . ILE A 1 69 ? 15.539 4.406 -8.333 1.00 60.34 69 ILE A C 1
ATOM 558 O O . ILE A 1 69 ? 14.729 5.269 -8.001 1.00 60.34 69 ILE A O 1
ATOM 562 N N . GLU A 1 70 ? 16.471 3.935 -7.509 1.00 56.44 70 GLU A N 1
ATOM 563 C CA . GLU A 1 70 ? 16.904 4.685 -6.330 1.00 56.44 70 GLU A CA 1
ATOM 564 C C . GLU A 1 70 ? 17.773 5.836 -6.853 1.00 56.44 70 GLU A C 1
ATOM 566 O O . GLU A 1 70 ? 18.829 5.593 -7.442 1.00 56.44 70 GLU A O 1
ATOM 571 N N . ASP A 1 71 ? 17.293 7.077 -6.744 1.00 46.66 71 ASP A N 1
ATOM 572 C CA . ASP A 1 71 ? 18.158 8.244 -6.922 1.00 46.66 71 ASP A CA 1
ATOM 573 C C . ASP A 1 71 ? 19.179 8.222 -5.773 1.00 46.66 71 ASP A C 1
ATOM 575 O O . ASP A 1 71 ? 18.830 8.419 -4.609 1.00 46.66 71 ASP A O 1
ATOM 579 N N . ASP A 1 72 ? 20.431 7.895 -6.101 1.00 45.09 72 ASP A N 1
ATOM 580 C CA . ASP A 1 72 ? 21.598 8.099 -5.239 1.00 45.09 72 ASP A CA 1
ATOM 581 C C . ASP A 1 72 ? 21.802 9.627 -5.101 1.00 45.09 72 ASP A C 1
ATOM 583 O O . ASP A 1 72 ? 22.472 10.247 -5.935 1.00 45.09 72 ASP A O 1
ATOM 587 N N . GLU A 1 73 ? 21.201 10.245 -4.078 1.00 40.78 73 GLU A N 1
ATOM 588 C CA . GLU A 1 73 ? 21.593 11.572 -3.561 1.00 40.78 73 GLU A CA 1
ATOM 589 C C . GLU A 1 73 ? 22.259 11.473 -2.181 1.00 40.78 73 GLU A C 1
ATOM 591 O O . GLU A 1 73 ? 21.653 10.901 -1.244 1.00 40.78 73 GLU A O 1
#

Radius of gyration: 14.58 Å; Cα contacts (8 Å, |Δi|>4)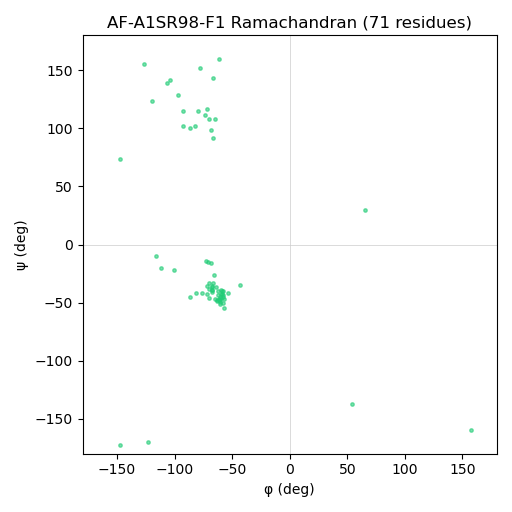: 57; chains: 1; bounding box: 35×31×32 Å